Protein AF-A0A5J5RLG7-F1 (afdb_monomer)

Mean predicted aligned error: 2.62 Å

Sequence (113 aa):
MVADPKILDGLLKLPENRECADCKSKGPRWACVNLGIFICIQCSGIHRSLGVHISKVRSATLDTWLPEQVPFIEFMGNEKSNNYWEAELPPNYNRAGIEDFICAKYKEKRWIP

Secondary structure (DSSP, 8-state):
----HHHHHHHTTSGGGSB-TTT--BS--EEETTTTEEE-HHHHHHHHHT-TTT--EEETTTS---GGGHHHHHHHHHHHHHHHHTTTPPTT---SSHHHHHIIIIIS-TT--

InterPro domains:
  IPR001164 Arf GTPase activating protein [PF01412] (7-112)
  IPR001164 Arf GTPase activating protein [PR00405] (17-36)
  IPR001164 Arf GTPase activating protein [PR00405] (36-53)
  IPR001164 Arf GT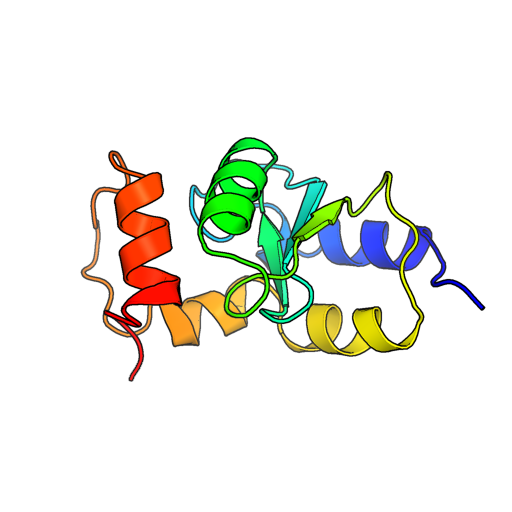Pase activating protein [PR00405] (57-78)
  IPR001164 Arf GTPase activating protein [PS50115] (5-113)
  IPR001164 Arf GTPase activating protein [SM00105] (6-113)
  IPR037278 ARFGAP/RecO-like zinc finger [SSF57863] (6-112)
  IPR038508 ArfGAP domain superfamily [G3DSA:1.10.220.150] (3-113)
  IPR044520 ADP-ribosylation factor GTPase-activating protein AGD5/15 [PTHR46419] (6-113)

Solvent-accessible surface area (backbone atoms only — not comparable to full-atom values): 6238 Å² total; per-residue (Å²): 130,64,46,65,63,67,55,51,58,51,54,46,66,37,80,58,26,34,28,9,63,82,84,55,47,70,68,29,55,22,27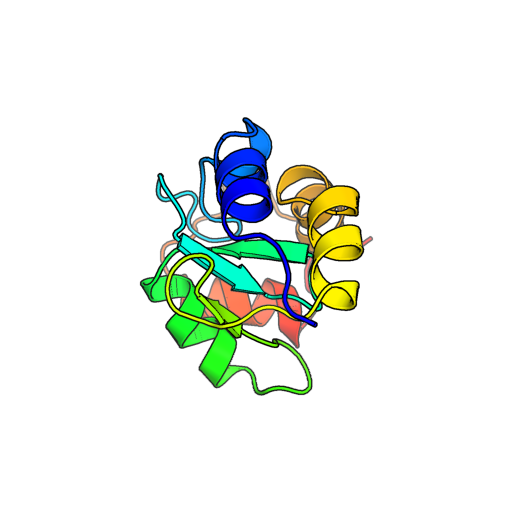,28,54,83,68,8,33,33,23,30,72,69,56,45,54,50,41,53,74,68,30,74,92,75,32,43,74,44,42,57,80,80,49,89,46,50,56,85,48,49,61,49,29,70,70,40,28,24,52,57,39,42,59,43,44,42,55,63,53,63,86,88,66,82,63,86,54,53,62,61,48,53,43,37,37,70,76,65,46,72,14,44,128

Structure (mmCIF, N/CA/C/O backbone):
data_AF-A0A5J5RLG7-F1
#
_entry.id   AF-A0A5J5RLG7-F1
#
loop_
_atom_site.group_PDB
_atom_site.id
_atom_site.type_symbol
_atom_site.label_atom_id
_atom_site.label_alt_id
_atom_site.label_comp_id
_atom_site.label_asym_id
_atom_site.label_entity_id
_atom_site.label_seq_id
_atom_site.pdbx_PDB_ins_code
_atom_site.Cartn_x
_atom_site.Cartn_y
_atom_site.Cartn_z
_atom_site.occupancy
_atom_site.B_iso_or_equiv
_atom_site.auth_seq_id
_atom_site.auth_comp_id
_atom_site.auth_asym_id
_atom_site.auth_atom_id
_atom_site.pdbx_PDB_model_num
ATOM 1 N N . MET A 1 1 ? 6.529 -0.515 -24.237 1.00 69.38 1 MET A N 1
ATOM 2 C CA . MET A 1 1 ? 7.489 0.161 -23.337 1.00 69.38 1 MET A CA 1
ATOM 3 C C . MET A 1 1 ? 7.143 -0.250 -21.918 1.00 69.38 1 MET A C 1
ATOM 5 O O . MET A 1 1 ? 5.959 -0.331 -21.623 1.00 69.38 1 MET A O 1
ATOM 9 N N . VAL A 1 2 ? 8.133 -0.576 -21.090 1.00 83.94 2 VAL A N 1
ATOM 10 C CA . VAL A 1 2 ? 7.946 -1.007 -19.693 1.00 83.94 2 VAL A CA 1
ATOM 11 C C . VAL A 1 2 ? 8.748 -0.078 -18.788 1.00 83.94 2 VAL A C 1
ATOM 13 O O . VAL A 1 2 ? 9.734 0.502 -19.245 1.00 83.94 2 VAL A O 1
ATOM 16 N N . ALA A 1 3 ? 8.322 0.100 -17.543 1.00 84.06 3 ALA A N 1
ATOM 17 C CA . ALA A 1 3 ? 9.083 0.869 -16.566 1.00 84.06 3 ALA A CA 1
ATOM 18 C C . ALA A 1 3 ? 10.400 0.157 -16.209 1.00 84.06 3 ALA A C 1
ATOM 20 O O . ALA A 1 3 ? 10.443 -1.073 -16.157 1.00 84.06 3 ALA A O 1
ATOM 21 N N . ASP A 1 4 ? 11.459 0.927 -15.942 1.00 86.31 4 ASP A N 1
ATOM 22 C CA . ASP A 1 4 ? 12.725 0.383 -15.439 1.00 86.31 4 ASP A CA 1
ATOM 23 C C . ASP A 1 4 ? 12.521 -0.140 -14.001 1.00 86.31 4 ASP A C 1
ATOM 25 O O . ASP A 1 4 ? 12.161 0.649 -13.117 1.00 86.31 4 ASP A O 1
ATOM 29 N N . PRO A 1 5 ? 12.771 -1.438 -13.729 1.00 83.00 5 PRO A N 1
ATOM 30 C CA . PRO A 1 5 ? 12.655 -2.017 -12.390 1.00 83.00 5 PRO A CA 1
ATOM 31 C C . PRO A 1 5 ? 13.446 -1.264 -11.310 1.00 83.00 5 PRO A C 1
ATOM 33 O O . PRO A 1 5 ? 13.028 -1.224 -10.151 1.00 83.00 5 PRO A O 1
ATOM 36 N N . LYS A 1 6 ? 14.555 -0.604 -11.677 1.00 88.69 6 LYS A N 1
ATOM 37 C CA . LYS A 1 6 ? 15.375 0.181 -10.739 1.00 88.69 6 LYS A CA 1
ATOM 38 C C . LYS A 1 6 ? 14.625 1.360 -10.126 1.00 88.69 6 LYS A C 1
ATOM 40 O O . LYS A 1 6 ? 14.968 1.776 -9.019 1.00 88.69 6 LYS A O 1
ATOM 45 N N . ILE A 1 7 ? 13.620 1.897 -10.821 1.00 92.38 7 ILE A N 1
ATOM 46 C CA . ILE A 1 7 ? 12.819 3.009 -10.304 1.00 92.38 7 ILE A CA 1
ATOM 47 C C . ILE A 1 7 ? 12.012 2.535 -9.094 1.00 92.38 7 ILE A C 1
ATOM 49 O O . ILE A 1 7 ? 12.072 3.153 -8.034 1.00 92.38 7 ILE A O 1
ATOM 53 N N . LEU A 1 8 ? 11.330 1.393 -9.213 1.00 93.19 8 LEU A N 1
ATOM 54 C CA . LEU A 1 8 ? 10.531 0.822 -8.124 1.00 93.19 8 LEU A CA 1
ATOM 55 C C . LEU A 1 8 ? 11.402 0.442 -6.921 1.00 93.19 8 LEU A C 1
ATOM 57 O O . LEU A 1 8 ? 11.025 0.712 -5.780 1.00 93.19 8 LEU A O 1
ATOM 61 N N . ASP A 1 9 ? 12.596 -0.102 -7.166 1.00 93.31 9 ASP A N 1
ATOM 62 C CA . ASP A 1 9 ? 13.585 -0.365 -6.114 1.00 93.31 9 ASP A CA 1
ATOM 63 C C . ASP A 1 9 ? 14.036 0.913 -5.393 1.00 93.31 9 ASP A C 1
ATOM 65 O O . ASP A 1 9 ? 14.299 0.885 -4.187 1.00 93.31 9 ASP A O 1
ATOM 69 N N . GLY A 1 10 ? 14.146 2.031 -6.115 1.00 96.06 10 GLY A N 1
ATOM 70 C CA . GLY A 1 10 ? 14.407 3.348 -5.537 1.00 96.06 10 GLY A CA 1
ATOM 71 C C . GLY A 1 10 ? 13.262 3.803 -4.633 1.00 96.06 10 GLY A C 1
ATOM 72 O O . GLY A 1 10 ? 13.495 4.145 -3.473 1.00 96.06 10 GLY A O 1
ATOM 73 N N . LEU A 1 11 ? 12.025 3.717 -5.126 1.0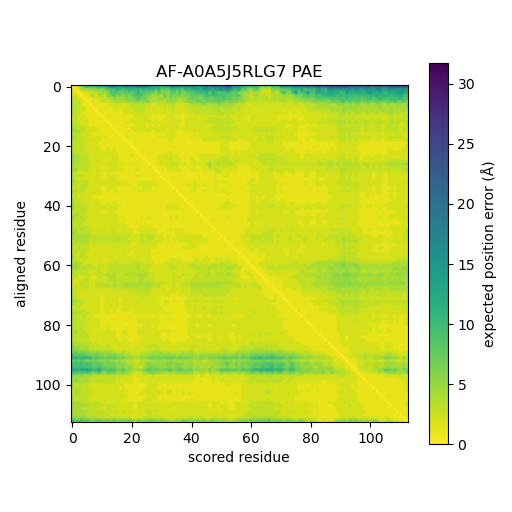0 96.88 11 LEU A N 1
ATOM 74 C CA . LEU A 1 11 ? 10.824 4.118 -4.386 1.00 96.88 11 LEU A CA 1
ATOM 75 C C . LEU A 1 11 ? 10.618 3.289 -3.109 1.00 96.88 11 LEU A C 1
ATOM 77 O O . LEU A 1 11 ? 10.262 3.844 -2.071 1.00 96.88 11 LEU A O 1
ATOM 81 N N . LEU A 1 12 ? 10.918 1.987 -3.139 1.00 96.62 12 LEU A N 1
ATOM 82 C CA . LEU A 1 12 ? 10.864 1.097 -1.969 1.00 96.62 12 LEU A CA 1
ATOM 83 C C . LEU A 1 12 ? 11.896 1.429 -0.876 1.00 96.62 12 LEU A C 1
ATOM 85 O O . LEU A 1 12 ? 11.756 0.975 0.263 1.00 96.62 12 LEU A O 1
ATOM 89 N N . LYS A 1 13 ? 12.958 2.176 -1.203 1.00 96.12 13 LYS A N 1
ATOM 90 C CA . LYS A 1 13 ? 13.993 2.591 -0.239 1.00 96.12 13 LYS A CA 1
ATOM 91 C C . LYS A 1 13 ? 13.658 3.903 0.465 1.00 96.12 13 LYS A C 1
ATOM 93 O O . LYS A 1 13 ? 14.301 4.197 1.485 1.00 96.12 13 LYS A O 1
ATOM 98 N N . LEU A 1 14 ? 12.682 4.656 -0.046 1.00 97.69 14 LEU A N 1
ATOM 99 C CA . LEU A 1 14 ? 12.213 5.896 0.565 1.00 97.69 14 LEU A CA 1
ATOM 100 C C . LEU A 1 14 ? 11.626 5.614 1.959 1.00 97.69 14 LEU A C 1
ATOM 102 O O . LEU A 1 14 ? 10.940 4.598 2.112 1.00 97.69 14 LEU A O 1
ATOM 106 N N . PRO A 1 15 ? 11.928 6.434 2.986 1.00 97.56 15 PRO A N 1
ATOM 107 C CA . PRO A 1 15 ? 11.532 6.174 4.372 1.00 97.56 15 PRO A CA 1
ATOM 108 C C . PRO A 1 15 ? 10.050 5.833 4.551 1.00 97.56 15 PRO A C 1
ATOM 110 O O . PRO A 1 15 ? 9.732 4.857 5.230 1.00 97.56 15 PRO A O 1
ATOM 113 N N . GLU A 1 16 ? 9.169 6.569 3.882 1.00 96.75 16 GLU A N 1
ATOM 114 C CA . GLU A 1 16 ? 7.720 6.400 3.916 1.00 96.75 16 GLU A CA 1
ATOM 115 C C . GLU A 1 16 ? 7.261 5.032 3.390 1.00 96.75 16 GLU A C 1
ATOM 117 O O . GLU A 1 16 ? 6.273 4.481 3.869 1.00 96.75 16 GLU A O 1
ATOM 122 N N . ASN A 1 17 ? 8.007 4.437 2.456 1.00 98.31 17 ASN A N 1
ATOM 123 C CA . ASN A 1 17 ? 7.645 3.189 1.780 1.00 98.31 17 ASN A CA 1
ATOM 124 C C . ASN A 1 17 ? 8.324 1.949 2.385 1.00 98.31 17 ASN A C 1
ATOM 126 O O . ASN A 1 17 ? 8.115 0.834 1.902 1.00 98.31 17 ASN A O 1
ATOM 130 N N . ARG A 1 18 ? 9.134 2.102 3.444 1.00 97.81 18 ARG A N 1
ATOM 131 C CA . ARG A 1 18 ? 9.836 0.973 4.094 1.00 97.81 18 ARG A CA 1
ATOM 132 C C . ARG A 1 18 ? 8.917 0.067 4.900 1.00 97.81 18 ARG A C 1
ATOM 134 O O . ARG A 1 18 ? 9.306 -1.058 5.221 1.00 97.81 18 ARG A O 1
ATOM 141 N N . GLU A 1 19 ? 7.720 0.539 5.208 1.00 98.25 19 GLU A N 1
ATOM 142 C CA . GLU A 1 19 ? 6.691 -0.191 5.934 1.00 98.25 19 GLU A CA 1
ATOM 143 C C . GLU A 1 19 ? 5.430 -0.300 5.083 1.00 98.25 19 GLU A C 1
ATOM 145 O O . GLU A 1 19 ? 5.084 0.607 4.329 1.00 98.25 19 GLU A O 1
ATOM 150 N N . CYS A 1 20 ? 4.742 -1.433 5.198 1.00 98.62 20 CYS A N 1
ATOM 151 C CA . CYS A 1 20 ? 3.455 -1.657 4.556 1.00 98.62 20 CYS A CA 1
ATOM 152 C C . CYS A 1 20 ? 2.468 -0.553 4.948 1.00 98.62 20 CYS A C 1
ATOM 154 O O . CYS A 1 20 ? 2.302 -0.288 6.140 1.00 98.62 20 CYS A O 1
ATOM 156 N N . ALA A 1 21 ? 1.751 0.010 3.970 1.00 98.62 21 ALA A N 1
ATOM 157 C CA . ALA A 1 21 ? 0.774 1.068 4.221 1.00 98.62 21 ALA A CA 1
ATOM 158 C C . ALA A 1 21 ? -0.259 0.686 5.302 1.00 98.62 21 ALA A C 1
ATOM 160 O O . ALA A 1 21 ? -0.616 1.531 6.126 1.00 98.62 21 ALA A O 1
ATOM 161 N N . ASP A 1 22 ? -0.654 -0.592 5.358 1.00 98.50 22 ASP A N 1
ATOM 162 C CA . ASP A 1 22 ? -1.737 -1.063 6.231 1.00 98.50 22 ASP A CA 1
ATOM 163 C C . ASP A 1 22 ? -1.270 -1.721 7.530 1.00 98.50 22 ASP A C 1
ATOM 165 O O . ASP A 1 22 ? -1.649 -1.270 8.606 1.00 98.50 22 ASP A O 1
ATOM 169 N N . CYS A 1 23 ? -0.443 -2.769 7.479 1.00 97.62 23 CYS A N 1
ATOM 170 C CA . CYS A 1 23 ? -0.046 -3.499 8.693 1.00 97.62 23 CYS A CA 1
ATOM 171 C C . CYS A 1 23 ? 1.284 -3.036 9.302 1.00 97.62 23 CYS A C 1
ATOM 173 O O . CYS A 1 23 ? 1.715 -3.590 10.310 1.00 97.62 23 CYS A O 1
ATOM 175 N N . LYS A 1 24 ? 1.959 -2.062 8.676 1.00 96.19 24 LYS A N 1
ATOM 176 C CA . LYS A 1 24 ? 3.277 -1.535 9.079 1.00 96.19 24 LYS A CA 1
ATOM 177 C C . LYS A 1 24 ? 4.415 -2.572 9.107 1.00 96.19 24 LYS A C 1
ATOM 179 O O . LYS A 1 24 ? 5.516 -2.288 9.568 1.00 96.19 24 LYS A O 1
ATOM 184 N N . SER A 1 25 ? 4.210 -3.772 8.551 1.00 97.31 25 SER A N 1
ATOM 185 C CA . SER A 1 25 ? 5.295 -4.747 8.380 1.00 97.31 25 SER A CA 1
ATOM 186 C C . SER A 1 25 ? 6.382 -4.188 7.459 1.00 97.31 25 SER A C 1
ATOM 188 O O . SER A 1 25 ? 6.068 -3.623 6.407 1.00 97.31 25 SER A O 1
ATOM 190 N N . LYS A 1 26 ? 7.650 -4.403 7.804 1.00 97.94 26 LYS A N 1
ATOM 191 C CA . LYS A 1 26 ? 8.793 -3.889 7.040 1.00 97.94 26 LYS A CA 1
ATOM 192 C C . LYS A 1 26 ? 8.952 -4.564 5.677 1.00 97.94 26 LYS A C 1
ATOM 194 O O . LYS A 1 26 ? 8.604 -5.729 5.500 1.00 97.94 26 LYS A O 1
ATOM 199 N N . GLY A 1 27 ? 9.553 -3.831 4.744 1.00 96.00 27 GLY A N 1
ATOM 200 C 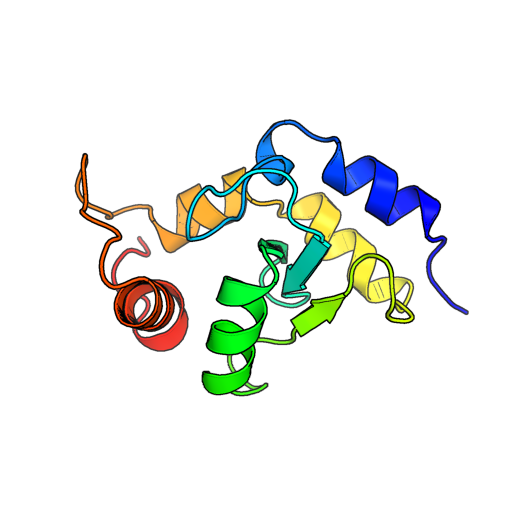CA . GLY A 1 27 ? 9.973 -4.332 3.438 1.00 96.00 27 GLY A CA 1
ATOM 201 C C . GLY A 1 27 ? 8.817 -4.772 2.537 1.00 96.00 27 GLY A C 1
ATOM 202 O O . GLY A 1 27 ? 8.845 -5.910 2.063 1.00 96.00 27 GLY A O 1
ATOM 203 N N . PRO A 1 28 ? 7.811 -3.914 2.268 1.00 97.81 28 PRO A N 1
ATOM 204 C CA . PRO A 1 28 ? 6.797 -4.235 1.275 1.00 97.81 28 PRO A CA 1
ATOM 205 C C . PRO A 1 28 ? 7.443 -4.506 -0.097 1.00 97.81 28 PRO A C 1
ATOM 207 O O . PRO A 1 28 ? 8.520 -4.003 -0.431 1.00 97.81 28 PRO A O 1
ATOM 210 N N . ARG A 1 29 ? 6.799 -5.374 -0.878 1.00 97.31 29 ARG A N 1
ATOM 211 C CA . ARG A 1 29 ? 7.240 -5.802 -2.225 1.00 97.31 29 ARG A CA 1
ATOM 212 C C . ARG A 1 29 ? 6.084 -5.852 -3.227 1.00 97.31 29 ARG A C 1
ATOM 214 O O . ARG A 1 29 ? 6.244 -6.304 -4.358 1.00 97.31 29 ARG A O 1
ATOM 221 N N . TRP A 1 30 ? 4.916 -5.390 -2.802 1.00 98.50 30 TRP A N 1
ATOM 222 C CA . TRP A 1 30 ? 3.714 -5.258 -3.606 1.00 98.50 30 TRP A CA 1
ATOM 223 C C . TRP A 1 30 ? 3.261 -3.808 -3.568 1.00 98.50 30 TRP A C 1
ATOM 225 O O . TRP A 1 30 ? 3.638 -3.057 -2.671 1.00 98.50 30 TRP A O 1
ATOM 235 N N . ALA A 1 31 ? 2.444 -3.420 -4.533 1.00 98.38 31 ALA A N 1
ATOM 236 C CA . ALA A 1 31 ? 1.880 -2.091 -4.607 1.00 98.38 31 ALA A CA 1
ATOM 237 C C . ALA A 1 31 ? 0.432 -2.129 -5.085 1.00 98.38 31 ALA A C 1
ATOM 239 O O . ALA A 1 31 ? 0.033 -3.016 -5.845 1.00 98.38 31 ALA A O 1
ATOM 240 N N . CYS A 1 32 ? -0.344 -1.136 -4.667 1.00 98.38 32 CYS A N 1
ATOM 241 C CA . CYS A 1 32 ? -1.644 -0.840 -5.248 1.00 98.38 32 CYS A CA 1
ATOM 242 C C . CYS A 1 32 ? -1.509 0.391 -6.150 1.00 98.38 32 CYS A C 1
ATOM 244 O O . CYS A 1 32 ? -1.412 1.519 -5.665 1.00 98.38 32 CYS A O 1
ATOM 246 N N . VAL A 1 33 ? -1.502 0.179 -7.469 1.00 97.44 33 VAL A N 1
ATOM 247 C CA . VAL A 1 33 ? -1.097 1.208 -8.444 1.00 97.44 33 VAL A CA 1
ATOM 248 C C . VAL A 1 33 ? -2.068 2.379 -8.537 1.00 97.44 33 VAL A C 1
ATOM 250 O O . VAL A 1 33 ? -1.652 3.481 -8.853 1.00 97.44 33 VAL A O 1
ATOM 253 N N . ASN A 1 34 ? -3.354 2.167 -8.247 1.00 97.62 34 ASN A N 1
ATOM 254 C CA . ASN A 1 34 ? -4.362 3.233 -8.265 1.00 97.62 34 ASN A CA 1
ATOM 255 C C . ASN A 1 34 ? -4.521 3.951 -6.920 1.00 97.62 34 ASN A C 1
ATOM 257 O O . ASN A 1 34 ? -5.204 4.966 -6.872 1.00 97.62 34 ASN A O 1
ATOM 261 N N . LEU A 1 35 ? -3.934 3.420 -5.843 1.00 98.25 35 LEU A N 1
ATOM 262 C CA . LEU A 1 35 ? -3.888 4.083 -4.535 1.00 98.25 35 LEU A CA 1
ATOM 263 C C . LEU A 1 35 ? -2.515 4.699 -4.249 1.00 98.25 35 LEU A C 1
ATOM 265 O O . LEU A 1 35 ? -2.407 5.515 -3.345 1.00 98.25 35 LEU A O 1
ATOM 269 N N . GLY A 1 36 ? -1.484 4.336 -5.018 1.00 98.00 36 GLY A N 1
ATOM 270 C CA . GLY A 1 36 ? -0.154 4.921 -4.889 1.00 98.00 36 GLY A CA 1
ATOM 271 C C . GLY A 1 36 ? 0.608 4.440 -3.651 1.00 98.00 36 GLY A C 1
ATOM 272 O O . GL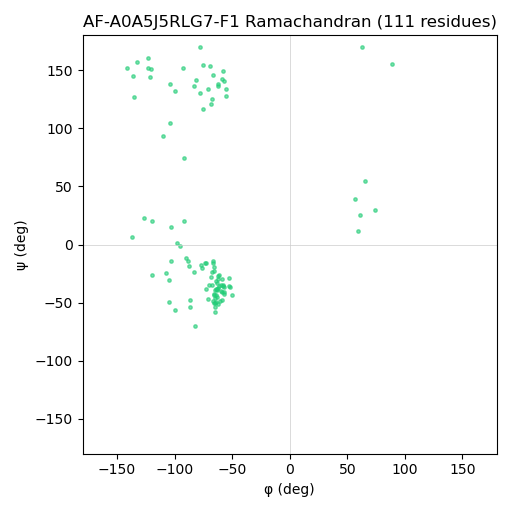Y A 1 36 ? 1.417 5.184 -3.112 1.00 98.00 36 GLY A O 1
ATOM 273 N N . ILE A 1 37 ? 0.343 3.209 -3.199 1.00 98.69 37 ILE A N 1
ATOM 274 C CA . ILE A 1 37 ? 0.903 2.642 -1.961 1.00 98.69 37 ILE A CA 1
ATOM 275 C C . ILE A 1 37 ? 1.711 1.372 -2.199 1.00 98.69 37 ILE A C 1
ATOM 277 O O . ILE A 1 37 ? 1.385 0.574 -3.081 1.00 98.69 37 ILE A O 1
ATOM 281 N N . PHE A 1 38 ? 2.690 1.140 -1.328 1.00 98.69 38 PHE A N 1
ATOM 282 C CA . PHE A 1 38 ? 3.407 -0.117 -1.163 1.00 98.69 38 PHE A CA 1
ATOM 283 C C . PHE A 1 38 ? 2.875 -0.912 0.033 1.00 98.69 38 PHE A C 1
ATOM 285 O O . PHE A 1 38 ? 2.743 -0.408 1.153 1.00 98.69 38 PHE A O 1
ATOM 292 N N . ILE A 1 39 ? 2.616 -2.194 -0.206 1.00 98.81 39 ILE A N 1
ATOM 293 C CA . ILE A 1 39 ? 2.010 -3.133 0.736 1.00 98.81 39 ILE A CA 1
ATOM 294 C C . ILE A 1 39 ? 2.794 -4.452 0.791 1.00 98.81 39 ILE A C 1
ATOM 296 O O . ILE A 1 39 ? 3.561 -4.804 -0.113 1.00 98.81 39 ILE A O 1
ATOM 300 N N . CYS A 1 40 ? 2.654 -5.188 1.892 1.00 98.56 40 CYS A N 1
ATOM 301 C CA . CYS A 1 40 ? 3.257 -6.510 2.034 1.00 98.56 40 CYS A CA 1
ATOM 302 C C . CYS A 1 40 ? 2.453 -7.574 1.276 1.00 98.56 40 CYS A C 1
ATOM 304 O O . CYS A 1 40 ? 1.334 -7.329 0.825 1.00 98.56 40 CYS A O 1
ATOM 306 N N . ILE A 1 41 ? 3.011 -8.781 1.155 1.00 98.06 41 ILE A N 1
ATOM 307 C CA . ILE A 1 41 ? 2.358 -9.887 0.443 1.00 98.06 41 ILE A CA 1
ATOM 308 C C . ILE A 1 41 ? 0.987 -10.243 1.036 1.00 98.06 41 ILE A C 1
ATOM 310 O O . ILE A 1 41 ? 0.033 -10.429 0.284 1.00 98.06 41 ILE A O 1
ATOM 314 N N . GLN A 1 42 ? 0.857 -10.250 2.364 1.00 98.31 42 GLN A N 1
ATOM 315 C CA . GLN A 1 42 ? -0.403 -10.561 3.038 1.00 98.31 42 GLN A CA 1
ATOM 316 C C . GLN A 1 42 ? -1.478 -9.509 2.733 1.00 98.31 42 GLN A C 1
ATOM 318 O O . GLN A 1 42 ? -2.563 -9.858 2.272 1.00 98.31 42 GLN A O 1
ATOM 323 N N . CYS A 1 43 ? -1.161 -8.221 2.904 1.00 98.75 43 CYS A N 1
ATOM 324 C CA . CYS A 1 43 ? -2.096 -7.136 2.592 1.00 98.75 43 CYS A CA 1
ATOM 325 C C . CYS A 1 43 ? -2.434 -7.106 1.095 1.00 98.75 43 CYS A C 1
ATOM 327 O O . CYS A 1 43 ? -3.575 -6.846 0.732 1.00 98.75 43 CYS A O 1
ATOM 329 N N . SER A 1 44 ? -1.491 -7.469 0.217 1.00 98.69 44 SER A N 1
ATOM 330 C CA . SER A 1 44 ? -1.759 -7.591 -1.220 1.00 98.69 44 SER A CA 1
ATOM 331 C C . SER A 1 44 ? -2.849 -8.623 -1.541 1.00 98.69 44 SER A C 1
ATOM 333 O O . SER A 1 44 ? -3.647 -8.395 -2.449 1.00 98.69 44 SER A O 1
ATOM 335 N N . GLY A 1 45 ? -2.929 -9.722 -0.781 1.00 98.44 45 GLY A N 1
ATOM 336 C CA . GLY A 1 45 ? -3.997 -10.716 -0.907 1.00 98.44 45 GLY A CA 1
ATOM 337 C C . GLY A 1 45 ? -5.363 -10.138 -0.538 1.00 98.44 45 GLY A C 1
ATOM 338 O O . GLY A 1 45 ? -6.312 -10.264 -1.304 1.00 98.44 45 GLY A O 1
ATOM 339 N N . ILE A 1 46 ? -5.432 -9.412 0.577 1.00 98.62 46 ILE A N 1
ATOM 340 C CA . ILE A 1 46 ? -6.660 -8.755 1.048 1.00 98.62 46 ILE A CA 1
ATOM 341 C C . ILE A 1 46 ? -7.124 -7.689 0.047 1.00 98.62 46 ILE A C 1
ATOM 343 O O . ILE A 1 46 ? -8.290 -7.651 -0.342 1.00 98.62 46 ILE A O 1
ATOM 347 N N . HIS A 1 47 ? -6.198 -6.866 -0.446 1.00 98.75 47 HIS A N 1
ATOM 348 C CA . HIS A 1 47 ? -6.477 -5.869 -1.476 1.00 98.75 47 HIS A CA 1
ATOM 349 C C . HIS A 1 47 ? -7.064 -6.486 -2.755 1.00 98.75 47 HIS A C 1
ATOM 351 O O . HIS A 1 47 ? -7.953 -5.893 -3.366 1.00 98.75 47 HIS A O 1
ATOM 357 N N . ARG A 1 48 ? -6.623 -7.688 -3.155 1.00 98.56 48 ARG A N 1
ATOM 358 C CA . ARG A 1 48 ? -7.220 -8.405 -4.297 1.00 98.56 48 ARG A CA 1
ATOM 359 C C . ARG A 1 48 ? -8.676 -8.787 -4.031 1.00 98.56 48 ARG A C 1
ATOM 361 O O . ARG A 1 48 ? -9.488 -8.649 -4.945 1.00 98.56 48 ARG A O 1
ATOM 368 N N . SER A 1 49 ? -9.013 -9.195 -2.807 1.00 98.25 49 SER A N 1
ATOM 369 C CA . SER A 1 49 ? -10.388 -9.529 -2.402 1.00 98.25 49 SER A CA 1
ATOM 370 C C . SER A 1 49 ? -11.342 -8.327 -2.418 1.00 98.25 49 SER A C 1
ATOM 372 O O . SER A 1 49 ? -12.543 -8.516 -2.591 1.00 98.25 49 SER A O 1
ATOM 374 N N . LEU A 1 50 ? -10.837 -7.086 -2.320 1.00 98.31 50 LEU A N 1
ATOM 375 C CA . LEU A 1 50 ? -11.664 -5.877 -2.485 1.00 98.31 50 LEU A CA 1
ATOM 376 C C . LEU A 1 50 ? -12.185 -5.701 -3.925 1.00 98.31 50 LEU A C 1
ATOM 378 O O . LEU A 1 50 ? -13.200 -5.044 -4.148 1.00 98.31 50 LEU A O 1
ATOM 382 N N . GLY A 1 51 ? -11.498 -6.284 -4.909 1.00 98.06 51 GLY A N 1
ATOM 383 C CA . GLY A 1 51 ? -11.829 -6.175 -6.326 1.00 98.06 51 GLY A CA 1
ATOM 384 C C . GLY A 1 51 ? -11.174 -4.983 -7.038 1.00 98.06 51 GLY A C 1
ATOM 385 O O . GLY A 1 51 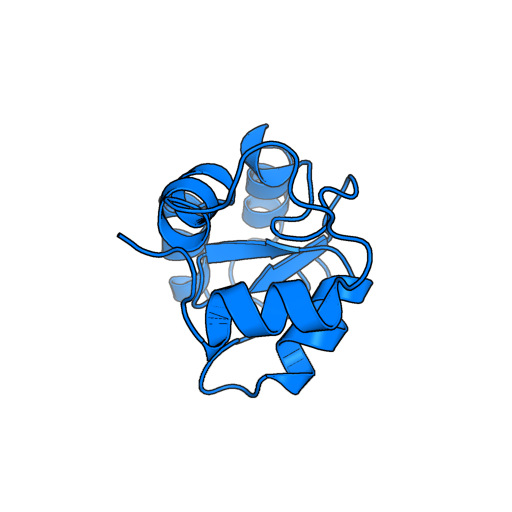? -10.854 -3.947 -6.456 1.00 98.06 51 GLY A O 1
ATOM 386 N N . VAL A 1 52 ? -11.008 -5.122 -8.359 1.00 97.69 52 VAL A N 1
ATOM 387 C CA . VAL A 1 52 ? -10.216 -4.208 -9.216 1.00 97.69 52 VAL A CA 1
ATOM 388 C C . VAL A 1 52 ? -10.772 -2.788 -9.360 1.00 97.69 52 VAL A C 1
ATOM 390 O O . VAL A 1 52 ? -10.060 -1.892 -9.816 1.00 97.69 52 VAL A O 1
ATOM 393 N N . HIS A 1 53 ? -12.037 -2.585 -8.990 1.00 97.44 53 HIS A N 1
ATOM 394 C CA . HIS A 1 53 ? -12.682 -1.273 -8.944 1.00 97.44 53 HIS A CA 1
ATOM 395 C C . HIS A 1 53 ? -12.235 -0.452 -7.721 1.00 97.44 53 HIS A C 1
ATOM 397 O O . HIS A 1 53 ? -12.322 0.771 -7.757 1.00 97.44 53 HIS A O 1
ATOM 403 N N . ILE A 1 54 ? -11.705 -1.112 -6.682 1.00 98.25 54 ILE A N 1
ATOM 404 C CA . ILE A 1 54 ? -11.151 -0.481 -5.476 1.00 98.25 54 ILE A CA 1
ATOM 405 C C . ILE A 1 54 ? -9.623 -0.537 -5.502 1.00 98.25 54 ILE A C 1
ATOM 407 O O . ILE A 1 54 ? -8.960 0.482 -5.307 1.00 98.25 54 ILE A O 1
ATOM 411 N N . SER A 1 55 ? -9.043 -1.712 -5.765 1.00 98.38 55 SER A N 1
ATOM 412 C CA . SER A 1 55 ? -7.600 -1.925 -5.654 1.00 98.38 55 SER A CA 1
ATOM 413 C C . SER A 1 55 ? -7.018 -2.702 -6.832 1.00 98.38 55 SER A C 1
ATOM 415 O O . SER A 1 55 ? -7.449 -3.805 -7.170 1.00 98.38 55 SER A O 1
ATOM 417 N N . LYS A 1 56 ? -5.986 -2.128 -7.454 1.00 98.12 56 LYS A N 1
ATOM 418 C CA . LYS A 1 56 ? -5.239 -2.706 -8.574 1.00 98.12 56 LYS A CA 1
ATOM 419 C C . LYS A 1 56 ? -3.841 -3.089 -8.099 1.00 98.12 56 LYS A C 1
ATOM 421 O O . LYS A 1 56 ? -2.920 -2.277 -8.098 1.00 98.12 56 LYS A O 1
ATOM 426 N N . VAL A 1 57 ? -3.694 -4.343 -7.683 1.00 98.25 57 VAL A N 1
ATOM 427 C CA . VAL A 1 57 ? -2.454 -4.863 -7.090 1.00 98.25 57 VAL A CA 1
ATOM 428 C C . VAL A 1 57 ? -1.444 -5.284 -8.163 1.00 98.25 57 VAL A C 1
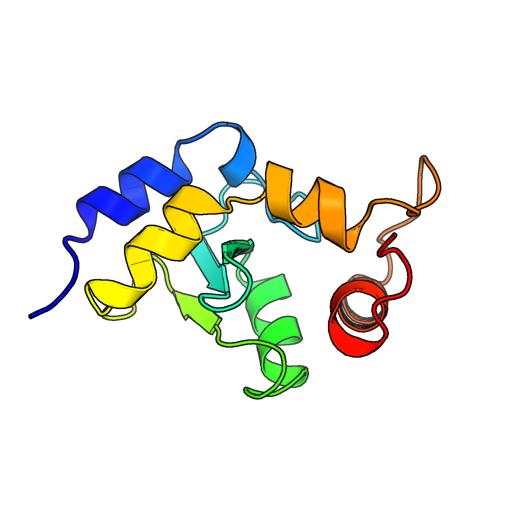ATOM 430 O O . VAL A 1 57 ? -1.810 -5.949 -9.140 1.00 98.25 57 VAL A O 1
ATOM 433 N N . ARG A 1 58 ? -0.173 -4.925 -7.965 1.00 97.62 58 ARG A N 1
ATOM 434 C CA . ARG A 1 58 ? 0.993 -5.378 -8.741 1.00 97.62 58 ARG A CA 1
ATOM 435 C C . ARG A 1 58 ? 2.156 -5.718 -7.814 1.00 97.62 58 ARG A C 1
ATOM 437 O O . ARG A 1 58 ? 2.342 -5.069 -6.787 1.00 97.62 58 ARG A O 1
ATOM 444 N N . SER A 1 59 ? 2.943 -6.728 -8.157 1.00 97.06 59 SER A N 1
ATOM 445 C CA . SER A 1 59 ? 4.241 -6.966 -7.529 1.00 97.06 59 SER A CA 1
ATOM 446 C C . SER A 1 59 ? 5.216 -5.885 -7.987 1.00 97.06 59 SER A C 1
ATOM 448 O O . SER A 1 59 ? 5.297 -5.593 -9.176 1.00 97.06 59 SER A O 1
ATOM 450 N N . ALA A 1 60 ? 5.974 -5.300 -7.062 1.00 94.75 60 ALA A N 1
ATOM 451 C CA . ALA A 1 60 ? 6.998 -4.314 -7.403 1.00 94.75 60 ALA A CA 1
ATOM 452 C C . ALA A 1 60 ? 8.241 -4.957 -8.050 1.00 94.75 60 ALA A C 1
ATOM 454 O O . ALA A 1 60 ? 9.043 -4.255 -8.650 1.00 94.75 60 ALA A O 1
ATOM 455 N N . THR A 1 61 ? 8.397 -6.281 -7.925 1.00 89.69 61 THR A N 1
ATOM 456 C CA . THR A 1 61 ? 9.587 -7.016 -8.384 1.00 89.69 61 THR A CA 1
ATOM 457 C C . THR A 1 61 ? 9.290 -8.083 -9.436 1.00 89.69 61 THR A C 1
ATOM 459 O O . THR A 1 61 ? 10.188 -8.440 -10.190 1.00 89.69 61 THR A O 1
ATOM 462 N N . LEU A 1 62 ? 8.073 -8.642 -9.464 1.00 93.00 62 LEU A N 1
ATOM 463 C CA . LEU A 1 62 ? 7.719 -9.778 -10.331 1.00 93.00 62 LEU A CA 1
ATOM 464 C C . LEU A 1 62 ? 6.817 -9.395 -11.510 1.00 93.00 62 LEU A C 1
ATOM 466 O O . LEU A 1 62 ? 6.813 -10.100 -12.514 1.00 93.00 62 LEU A O 1
ATOM 470 N N . ASP A 1 63 ? 6.048 -8.309 -11.398 1.00 95.25 63 ASP A N 1
ATOM 471 C CA . ASP A 1 63 ? 5.132 -7.887 -12.457 1.00 95.25 63 ASP A CA 1
ATOM 472 C C . ASP A 1 63 ? 5.800 -6.879 -13.393 1.00 95.25 63 ASP A C 1
ATOM 474 O O . ASP A 1 63 ? 6.658 -6.092 -12.998 1.00 95.25 63 ASP A O 1
ATOM 478 N N . THR A 1 64 ? 5.345 -6.857 -14.645 1.00 92.69 64 THR A N 1
ATOM 479 C CA . THR A 1 64 ? 5.687 -5.782 -15.581 1.00 92.69 64 THR A CA 1
ATOM 480 C C . THR A 1 64 ? 4.853 -4.541 -15.281 1.00 92.69 64 THR A C 1
ATOM 482 O O . THR A 1 64 ? 3.624 -4.616 -15.196 1.00 92.69 64 THR A O 1
ATOM 485 N N . TRP A 1 65 ? 5.523 -3.396 -15.171 1.00 93.69 65 TRP A N 1
ATOM 486 C CA . TRP A 1 65 ? 4.894 -2.097 -14.954 1.00 93.69 65 TRP A CA 1
ATOM 487 C C . TRP A 1 65 ? 4.880 -1.278 -16.233 1.00 93.69 65 TRP A C 1
ATOM 489 O O . TRP A 1 65 ? 5.867 -1.228 -16.973 1.00 93.69 65 TRP A O 1
ATOM 499 N N . LEU A 1 66 ? 3.756 -0.617 -16.478 1.00 93.19 66 LEU A N 1
ATOM 500 C CA . LEU A 1 66 ? 3.649 0.356 -17.553 1.00 93.19 66 LEU A CA 1
ATOM 501 C C . LEU A 1 66 ? 4.227 1.698 -17.071 1.00 93.19 66 LEU A C 1
ATOM 503 O O . LEU A 1 66 ? 4.019 2.046 -15.904 1.00 93.19 66 LEU A O 1
ATOM 507 N N . PRO A 1 67 ? 4.945 2.456 -17.921 1.00 91.62 67 PRO A N 1
ATOM 508 C CA . PRO A 1 67 ? 5.552 3.727 -17.525 1.00 91.62 67 PRO A CA 1
ATOM 509 C C . PRO A 1 67 ? 4.567 4.700 -16.867 1.00 91.62 67 PRO A C 1
ATOM 511 O O . PRO A 1 67 ? 4.923 5.360 -15.899 1.00 91.62 67 PRO A O 1
ATOM 514 N N . GLU A 1 68 ? 3.313 4.737 -17.315 1.00 91.69 68 GLU A N 1
ATOM 515 C CA . GLU A 1 68 ? 2.260 5.596 -16.764 1.00 91.69 68 GLU A CA 1
ATOM 516 C C . GLU A 1 68 ? 1.828 5.246 -15.328 1.00 91.69 68 GLU A C 1
ATOM 518 O O . GLU A 1 68 ? 1.169 6.051 -14.673 1.00 91.69 68 GLU A O 1
ATOM 523 N N . GLN A 1 69 ? 2.190 4.069 -14.812 1.00 93.06 69 GLN A N 1
ATOM 524 C CA . GLN A 1 69 ? 1.849 3.648 -13.447 1.00 93.06 69 GLN A CA 1
ATOM 525 C C . GLN A 1 69 ? 2.825 4.197 -12.400 1.00 93.06 69 GLN A C 1
ATOM 527 O O . GLN A 1 69 ? 2.468 4.311 -11.228 1.00 93.06 69 GLN A O 1
ATOM 532 N N . VAL A 1 70 ? 4.052 4.527 -12.810 1.00 94.81 70 VAL A N 1
ATOM 533 C CA . VAL A 1 70 ? 5.125 4.960 -11.904 1.00 94.81 70 VAL A CA 1
ATOM 534 C C . VAL A 1 70 ? 4.883 6.360 -11.322 1.00 94.81 70 VAL A C 1
ATOM 536 O O . VAL A 1 70 ? 4.978 6.487 -10.100 1.00 94.81 70 VAL A O 1
ATOM 539 N N . PRO A 1 71 ? 4.502 7.388 -12.114 1.00 96.12 71 PRO A N 1
ATOM 540 C CA . PRO A 1 71 ? 4.398 8.757 -11.614 1.00 96.12 71 PRO A CA 1
ATOM 541 C C . PRO A 1 71 ? 3.431 8.908 -10.442 1.00 96.12 71 PRO A C 1
ATOM 543 O O . PRO A 1 71 ? 3.684 9.682 -9.528 1.00 96.12 71 PRO A O 1
ATOM 546 N N . PHE A 1 72 ? 2.323 8.161 -10.438 1.00 96.94 72 PHE A N 1
ATOM 547 C CA . PHE A 1 72 ? 1.346 8.268 -9.358 1.00 96.94 72 PHE A CA 1
ATOM 548 C C . PHE A 1 72 ? 1.835 7.634 -8.050 1.00 96.94 72 PHE A C 1
ATOM 550 O O . PHE A 1 72 ? 1.602 8.193 -6.981 1.00 96.94 72 PHE A O 1
ATOM 557 N N . ILE A 1 73 ? 2.541 6.502 -8.118 1.00 96.31 73 ILE A N 1
ATOM 558 C CA . ILE A 1 73 ? 3.152 5.877 -6.934 1.00 96.31 73 ILE A CA 1
ATOM 559 C C . ILE A 1 73 ? 4.247 6.778 -6.358 1.00 96.31 73 ILE A C 1
ATOM 561 O O . ILE A 1 73 ? 4.305 6.948 -5.145 1.00 96.31 73 ILE A O 1
ATOM 565 N N . GLU A 1 74 ? 5.076 7.373 -7.218 1.00 96.06 74 GLU A N 1
ATOM 566 C CA . GLU A 1 74 ? 6.111 8.330 -6.814 1.00 96.06 74 GLU A CA 1
ATOM 567 C C . GLU A 1 74 ? 5.509 9.599 -6.198 1.00 96.06 74 GLU A C 1
ATOM 569 O O . GLU A 1 74 ? 5.969 10.070 -5.160 1.00 96.06 74 GLU A O 1
ATOM 574 N N . PHE A 1 75 ? 4.446 10.137 -6.801 1.00 97.06 75 PHE A N 1
ATOM 575 C CA . PHE A 1 75 ? 3.767 11.324 -6.291 1.00 97.06 75 PHE A CA 1
ATOM 576 C C . PHE A 1 75 ? 3.081 11.076 -4.944 1.00 97.06 75 PHE A C 1
ATOM 578 O O . PHE A 1 75 ? 3.133 11.947 -4.070 1.00 97.06 75 PHE A O 1
ATOM 585 N N . MET A 1 76 ? 2.402 9.937 -4.796 1.00 98.12 76 MET A N 1
ATOM 586 C CA . MET A 1 76 ? 1.587 9.631 -3.624 1.00 98.12 76 MET A CA 1
ATOM 587 C C . MET A 1 76 ? 2.442 9.100 -2.470 1.00 98.12 76 MET A C 1
ATOM 589 O O . MET A 1 76 ? 2.619 9.793 -1.470 1.00 98.12 76 MET A O 1
ATOM 593 N N . GLY A 1 77 ? 2.980 7.888 -2.599 1.00 98.00 77 GLY A N 1
ATOM 594 C CA . GLY A 1 77 ? 3.676 7.201 -1.517 1.00 98.00 77 GLY A CA 1
ATOM 595 C C . GLY A 1 77 ? 2.794 6.884 -0.301 1.00 98.00 77 GLY A C 1
ATOM 596 O O . GLY A 1 77 ? 1.656 7.344 -0.141 1.00 98.00 77 GLY A O 1
ATOM 597 N N . ASN A 1 78 ? 3.341 6.075 0.602 1.00 98.69 78 ASN A N 1
ATOM 598 C CA . ASN A 1 78 ? 2.605 5.592 1.770 1.00 98.69 78 ASN A CA 1
ATOM 599 C C . ASN A 1 78 ? 2.260 6.696 2.776 1.00 98.69 78 ASN A C 1
ATOM 601 O O . ASN A 1 78 ? 1.194 6.634 3.386 1.00 98.69 78 ASN A O 1
ATOM 605 N N . GLU A 1 79 ? 3.127 7.695 2.958 1.00 98.31 79 GLU A N 1
ATOM 606 C CA . GLU A 1 79 ? 2.884 8.794 3.901 1.00 98.31 79 GLU A CA 1
ATOM 607 C C . GLU A 1 79 ? 1.675 9.632 3.475 1.00 98.31 79 GLU A C 1
ATOM 609 O O . GLU A 1 79 ? 0.697 9.697 4.218 1.00 98.31 79 GLU A O 1
ATOM 614 N N . LYS A 1 80 ? 1.677 10.205 2.261 1.00 98.50 80 LYS A N 1
ATOM 615 C CA . LYS A 1 80 ? 0.551 11.039 1.801 1.00 98.50 80 LYS A CA 1
ATOM 616 C C . LYS A 1 80 ? -0.739 10.237 1.703 1.00 98.50 80 LYS A C 1
ATOM 618 O O . LYS A 1 80 ? -1.794 10.737 2.085 1.00 98.50 80 LYS A O 1
ATOM 623 N N . SER A 1 81 ? -0.654 8.983 1.252 1.00 98.56 81 SER A N 1
ATOM 624 C CA . SER A 1 81 ? -1.814 8.097 1.244 1.00 98.56 81 SER A CA 1
ATOM 625 C C . SER A 1 81 ? -2.380 7.907 2.652 1.00 98.56 81 SER A C 1
ATOM 627 O O . SER A 1 81 ? -3.589 8.005 2.829 1.00 98.56 81 SER A O 1
ATOM 629 N N . ASN A 1 82 ? -1.552 7.620 3.660 1.00 98.19 82 ASN A N 1
ATOM 630 C CA . ASN A 1 82 ? -2.051 7.412 5.022 1.00 98.19 82 ASN A CA 1
ATOM 631 C C . ASN A 1 82 ? -2.559 8.713 5.650 1.00 98.19 82 ASN A C 1
ATOM 633 O O . ASN A 1 82 ? -3.581 8.671 6.322 1.00 98.19 82 ASN A O 1
ATOM 637 N N . ASN A 1 83 ? -1.944 9.861 5.357 1.00 98.31 83 ASN A N 1
ATOM 638 C CA . ASN A 1 83 ? -2.456 11.162 5.798 1.00 98.31 83 ASN A CA 1
ATOM 639 C C . ASN A 1 83 ? -3.876 11.444 5.284 1.00 98.31 83 ASN A C 1
ATOM 641 O O . ASN A 1 83 ? -4.626 12.146 5.948 1.00 98.31 83 ASN A O 1
ATOM 645 N N . TYR A 1 84 ? -4.249 10.906 4.118 1.00 98.50 84 TYR A N 1
ATOM 646 C CA . TYR A 1 84 ? -5.607 11.013 3.585 1.00 98.50 84 TYR A CA 1
ATOM 647 C C . TYR A 1 84 ? -6.530 9.899 4.097 1.00 98.50 84 TYR A C 1
ATOM 649 O O . TYR A 1 84 ? -7.595 10.168 4.632 1.00 98.50 84 TYR A O 1
ATOM 657 N N . TRP A 1 85 ? -6.137 8.634 3.935 1.00 98.56 85 TRP A N 1
ATOM 658 C CA . TRP A 1 85 ? -6.997 7.479 4.222 1.00 98.56 85 TRP A CA 1
ATOM 659 C C . TRP A 1 85 ? -7.136 7.147 5.711 1.00 98.56 85 TRP A C 1
ATOM 661 O O . TRP A 1 85 ? -8.019 6.374 6.080 1.00 98.56 85 TRP A O 1
ATOM 671 N N . GLU A 1 86 ? -6.236 7.661 6.544 1.00 98.19 86 GLU A N 1
ATOM 672 C CA . GLU A 1 86 ? -6.206 7.463 7.995 1.00 98.19 86 GLU A CA 1
ATOM 673 C C . GLU A 1 86 ? -6.321 8.811 8.739 1.00 98.19 86 GLU A C 1
ATOM 675 O O . GLU A 1 86 ? -5.947 8.884 9.907 1.00 98.19 86 GLU A O 1
ATOM 680 N N . ALA A 1 87 ? -6.825 9.869 8.086 1.00 98.25 87 ALA A N 1
ATOM 681 C CA . ALA A 1 87 ? -6.898 11.227 8.639 1.00 98.25 87 ALA A CA 1
ATOM 682 C C . ALA A 1 87 ? -7.673 11.295 9.965 1.00 98.25 87 ALA A C 1
ATOM 684 O O . ALA A 1 87 ? -7.247 11.967 10.902 1.00 98.25 87 ALA A O 1
ATOM 685 N N . GLU A 1 88 ? -8.782 10.558 10.053 1.00 98.12 88 GLU A N 1
ATOM 686 C CA . GLU A 1 88 ? -9.624 10.471 11.254 1.00 98.12 88 GLU A CA 1
ATOM 687 C C . GLU A 1 88 ? -9.413 9.165 12.041 1.00 98.12 88 GLU A C 1
ATOM 689 O O . GLU A 1 88 ? -10.233 8.786 12.883 1.00 98.12 88 GLU A O 1
ATOM 694 N N . LEU A 1 89 ? -8.332 8.424 11.765 1.00 97.62 89 LEU A N 1
ATOM 695 C CA . LEU A 1 89 ? -8.054 7.173 12.463 1.00 97.62 89 LEU A CA 1
ATOM 696 C C . LEU A 1 89 ? -7.719 7.470 13.936 1.00 97.62 89 LEU A C 1
ATOM 698 O O . LEU A 1 89 ? -6.779 8.224 14.202 1.00 97.62 89 LEU A O 1
ATOM 702 N N . PRO A 1 90 ? -8.417 6.855 14.912 1.00 96.06 90 PRO A N 1
ATOM 703 C CA . PRO A 1 90 ? -8.110 7.082 16.316 1.00 96.06 90 PRO A CA 1
ATOM 704 C C . PRO A 1 90 ? -6.648 6.743 16.645 1.00 96.06 90 PRO A C 1
ATOM 706 O O . PRO A 1 90 ? -6.124 5.728 16.166 1.00 96.06 90 PRO A O 1
ATOM 709 N N . PRO A 1 91 ? -5.981 7.538 17.501 1.00 92.56 91 PRO A N 1
ATOM 710 C CA . PRO A 1 91 ? -4.641 7.201 17.957 1.00 92.56 91 PRO A CA 1
ATOM 711 C C . PRO A 1 91 ? -4.661 5.837 18.658 1.00 92.56 91 PRO A C 1
ATOM 713 O O . PRO A 1 91 ? -5.603 5.507 19.378 1.00 92.56 91 PRO A O 1
ATOM 716 N N . ASN A 1 92 ? -3.610 5.039 18.455 1.00 89.88 92 ASN A N 1
ATOM 717 C CA . ASN A 1 92 ? -3.481 3.678 18.996 1.00 89.88 92 ASN A CA 1
ATOM 718 C C . ASN A 1 92 ? -4.562 2.682 18.527 1.00 89.88 92 ASN A C 1
ATOM 720 O O . ASN A 1 92 ? -4.827 1.694 19.214 1.00 89.88 92 ASN A O 1
ATOM 724 N N . TYR A 1 93 ? -5.177 2.905 17.358 1.00 92.75 93 TYR A N 1
ATOM 725 C CA . TYR A 1 93 ? -6.124 1.951 16.780 1.00 92.75 93 TYR A CA 1
ATOM 726 C C . TYR A 1 93 ? -5.506 0.550 16.628 1.00 92.75 93 TYR A C 1
ATOM 728 O O . TYR A 1 93 ? -4.444 0.376 16.021 1.00 92.75 93 TYR A O 1
ATOM 736 N N . ASN A 1 94 ? -6.196 -0.465 17.149 1.00 90.25 94 ASN A N 1
ATOM 737 C CA . ASN A 1 94 ? -5.745 -1.849 17.078 1.00 90.25 94 ASN A CA 1
ATOM 738 C C . ASN A 1 94 ? -5.962 -2.432 15.671 1.00 90.25 94 ASN A C 1
ATOM 740 O O . ASN A 1 94 ? -7.096 -2.617 15.236 1.00 90.25 94 ASN A O 1
ATOM 744 N N . ARG A 1 95 ? -4.870 -2.796 14.986 1.00 90.19 95 ARG A N 1
ATOM 745 C CA . ARG A 1 95 ? -4.893 -3.405 13.642 1.00 90.19 95 ARG A CA 1
ATOM 746 C C . ARG A 1 95 ? -4.917 -4.945 13.649 1.00 90.19 95 ARG A C 1
ATOM 748 O O . ARG A 1 95 ? -4.558 -5.551 12.643 1.00 90.19 95 ARG A O 1
ATOM 755 N N . ALA A 1 96 ? -5.317 -5.591 14.751 1.00 86.62 96 ALA A N 1
ATOM 756 C CA . ALA A 1 96 ? -5.364 -7.058 14.861 1.00 86.62 96 ALA A CA 1
ATOM 757 C C . ALA A 1 96 ? -6.258 -7.726 13.794 1.00 86.62 96 ALA A C 1
ATOM 759 O O . ALA A 1 96 ? -5.911 -8.790 13.287 1.00 86.62 96 ALA A O 1
ATOM 760 N N . GLY A 1 97 ? -7.365 -7.085 13.406 1.00 93.56 97 GLY A N 1
ATOM 761 C CA . GLY A 1 97 ? -8.201 -7.485 12.270 1.00 93.56 97 GLY A CA 1
ATOM 762 C C . GLY A 1 97 ? -7.767 -6.772 10.992 1.00 93.56 97 GLY A C 1
ATOM 763 O O . GLY A 1 97 ? -8.416 -5.820 10.570 1.00 93.56 97 GLY A O 1
ATOM 764 N N . ILE A 1 98 ? -6.640 -7.180 10.396 1.00 97.25 98 ILE A N 1
ATOM 765 C CA . ILE A 1 98 ? -6.061 -6.435 9.264 1.00 97.25 98 ILE A CA 1
ATOM 766 C C . ILE A 1 98 ? -6.967 -6.424 8.022 1.00 97.25 98 ILE A C 1
ATOM 768 O O . ILE A 1 98 ? -6.981 -5.443 7.283 1.00 97.25 98 ILE A O 1
ATOM 772 N N . GLU A 1 99 ? -7.750 -7.482 7.807 1.00 97.88 99 GLU A N 1
ATOM 773 C CA . GLU A 1 99 ? -8.735 -7.544 6.725 1.00 97.88 99 GLU A CA 1
ATOM 774 C C . GLU A 1 99 ? -9.858 -6.524 6.923 1.00 97.88 99 GLU A C 1
ATOM 776 O O . GLU A 1 99 ? -10.094 -5.696 6.039 1.00 97.88 99 GLU A O 1
ATOM 781 N N . ASP A 1 100 ? -10.462 -6.503 8.113 1.00 97.50 100 ASP A N 1
ATOM 782 C CA . ASP A 1 100 ? -11.482 -5.520 8.482 1.00 97.50 100 ASP A CA 1
ATOM 783 C C . A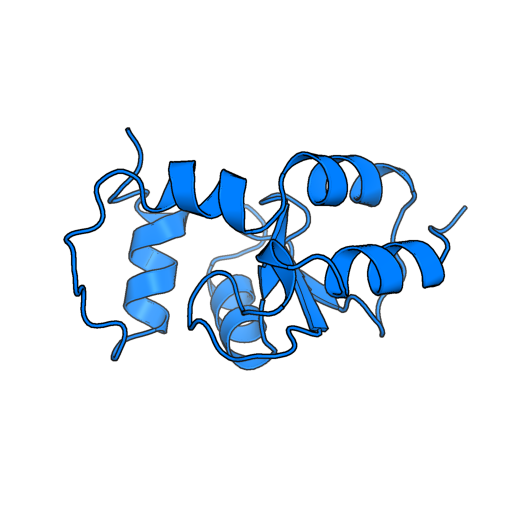SP A 1 100 ? -10.938 -4.092 8.410 1.00 97.50 100 ASP A C 1
ATOM 785 O O . ASP A 1 100 ? -11.614 -3.189 7.919 1.00 97.50 100 ASP A O 1
ATOM 789 N N . PHE A 1 101 ? -9.693 -3.886 8.847 1.00 98.44 101 PHE A N 1
ATOM 790 C CA . PHE A 1 101 ? -9.023 -2.594 8.762 1.00 98.44 101 PHE A CA 1
ATOM 791 C C . PHE A 1 101 ? -8.881 -2.119 7.309 1.00 98.44 101 PHE A C 1
ATOM 793 O O . PHE A 1 101 ? -9.241 -0.985 6.997 1.00 98.44 101 PHE A O 1
ATOM 800 N N . ILE A 1 102 ? -8.395 -2.976 6.406 1.00 98.62 102 ILE A N 1
ATOM 801 C CA . ILE A 1 102 ? -8.217 -2.647 4.982 1.00 98.62 102 ILE A CA 1
ATOM 802 C C . ILE A 1 102 ? -9.575 -2.395 4.305 1.00 98.62 102 ILE A C 1
ATOM 804 O O . ILE A 1 102 ? -9.703 -1.460 3.507 1.00 98.62 102 ILE A O 1
ATOM 808 N N . CYS A 1 103 ? -10.605 -3.176 4.648 1.00 98.31 103 CYS A N 1
ATOM 809 C CA . CYS A 1 103 ? -11.971 -2.956 4.170 1.00 98.31 103 CYS A CA 1
ATOM 810 C C . CYS A 1 103 ? -12.517 -1.598 4.641 1.00 98.31 103 CYS A C 1
ATOM 812 O O . CYS A 1 103 ? -12.931 -0.778 3.816 1.00 98.31 103 CYS A O 1
ATOM 814 N N . ALA A 1 104 ? -12.436 -1.315 5.942 1.00 98.25 104 ALA A N 1
ATOM 815 C CA . ALA A 1 104 ? -12.854 -0.042 6.520 1.00 98.25 104 ALA A CA 1
ATOM 816 C C . ALA A 1 104 ? -12.120 1.150 5.884 1.00 98.25 104 ALA A C 1
ATOM 818 O O . ALA A 1 104 ? -12.735 2.163 5.544 1.00 98.25 104 ALA A O 1
ATOM 819 N N . LYS A 1 105 ? -10.810 1.009 5.665 1.00 98.56 105 LYS A N 1
ATOM 820 C CA . LYS A 1 105 ? -9.963 2.056 5.095 1.00 98.56 105 LYS A CA 1
ATOM 821 C C . LYS A 1 105 ? -10.349 2.385 3.655 1.00 98.56 105 LYS A C 1
ATOM 823 O O . LYS A 1 105 ? -10.622 3.539 3.361 1.00 98.56 105 LYS A O 1
ATOM 828 N N . TYR A 1 106 ? -10.408 1.397 2.761 1.00 98.56 106 TYR A N 1
ATOM 829 C CA . TYR A 1 106 ? -10.494 1.668 1.316 1.00 98.56 106 TYR A CA 1
ATOM 830 C C . TYR A 1 106 ? -11.875 1.454 0.698 1.00 98.56 106 TYR A C 1
ATOM 832 O O . TYR A 1 106 ? -12.215 2.128 -0.276 1.00 98.56 106 TYR A O 1
ATOM 840 N N . LYS A 1 107 ? -12.670 0.520 1.233 1.00 97.81 107 LYS A N 1
ATOM 841 C CA . LYS A 1 107 ? -14.024 0.245 0.732 1.00 97.81 107 LYS A CA 1
ATOM 842 C C . LYS A 1 107 ? -15.041 1.168 1.387 1.00 97.81 107 LYS A C 1
ATOM 844 O O . LYS A 1 107 ? -15.848 1.774 0.690 1.00 97.81 107 LYS A O 1
ATOM 849 N N . GLU A 1 108 ? -14.983 1.284 2.708 1.00 98.12 108 GLU A N 1
ATOM 850 C CA . GLU A 1 108 ? -15.919 2.114 3.476 1.00 98.12 108 GLU A CA 1
ATOM 851 C C . GLU A 1 108 ? -15.457 3.567 3.590 1.00 98.12 108 GLU A C 1
ATOM 853 O O . GLU A 1 108 ? -16.276 4.441 3.851 1.00 98.12 108 GLU A O 1
ATOM 858 N N . LYS A 1 109 ? -14.162 3.827 3.356 1.00 98.19 109 LYS A N 1
ATOM 859 C CA . LYS A 1 109 ? -13.547 5.158 3.461 1.00 98.19 109 LYS A CA 1
ATOM 860 C C . LYS A 1 109 ? -13.741 5.779 4.844 1.00 98.19 109 LYS A C 1
ATOM 862 O O . LYS A 1 109 ? -13.989 6.969 4.969 1.00 98.19 109 LYS A O 1
ATOM 867 N N . ARG A 1 110 ? -13.648 4.956 5.888 1.00 98.25 110 ARG A N 1
ATOM 868 C CA . ARG A 1 110 ? -14.105 5.298 7.241 1.00 98.25 110 ARG A CA 1
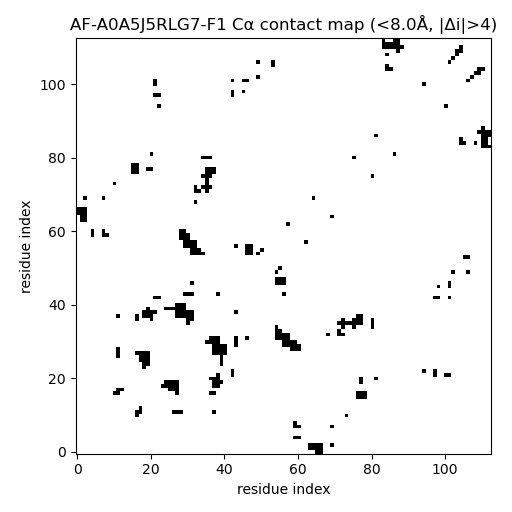ATOM 869 C C . ARG A 1 110 ? -13.395 6.500 7.874 1.00 98.25 110 ARG A C 1
ATOM 871 O O . ARG A 1 110 ? -13.973 7.116 8.756 1.00 98.25 110 ARG A O 1
ATOM 878 N N . TRP A 1 111 ? -12.159 6.785 7.466 1.00 98.31 111 TRP A N 1
ATOM 879 C CA . TRP A 1 111 ? -11.298 7.781 8.115 1.00 98.31 111 TRP A CA 1
ATOM 880 C C . TRP A 1 111 ? -10.744 8.837 7.154 1.00 98.31 111 TRP A C 1
ATOM 882 O O . TRP A 1 111 ? -9.688 9.407 7.430 1.00 98.31 111 TRP A O 1
ATOM 892 N N . ILE A 1 112 ? -11.398 9.054 6.010 1.00 97.94 112 ILE A N 1
ATOM 893 C CA . ILE A 1 112 ? -11.065 10.197 5.146 1.00 97.94 112 ILE A CA 1
ATOM 894 C C . ILE A 1 112 ? -11.611 11.503 5.761 1.00 97.94 112 ILE A C 1
ATOM 896 O O . ILE A 1 112 ? -12.591 11.416 6.498 1.00 97.94 112 ILE A O 1
ATOM 900 N N . PRO A 1 113 ? -11.022 12.679 5.461 1.00 92.50 113 PRO A N 1
ATOM 901 C CA . PRO A 1 113 ? -11.578 13.980 5.849 1.00 92.50 113 PRO A CA 1
ATOM 902 C C . PRO A 1 113 ? -12.914 14.316 5.172 1.00 92.50 113 PRO A C 1
ATOM 904 O O . PRO A 1 113 ? -13.187 13.761 4.077 1.00 92.50 113 PRO A O 1
#

Foldseek 3Di:
DFDDLVLLVVLCPPPLNQAALQPRHGRFFKDFLVLLEGHHPVVLVLQVVVPPVQTDMDGSHPDTHDPVSRVSNVVCYSVNSCCFQCVQPDPPDDCPVSSVRSCCRGVVSVHGD

Nearest PDB structures (foldseek):
  2iqj-assembly1_A  TM=9.815E-01  e=3.629E-14  Homo sapiens
  2crr-assembly1_A  TM=9.529E-01  e=2.753E-13  Homo sapiens
  2b0o-assembly3_F  TM=8.993E-01  e=1.649E-10  Homo sapiens
  1dcq-assembly1_A  TM=9.085E-01  e=6.641E-10  Mus musculus
  2owa-assembly2_B  TM=7.890E-01  e=9.711E-10  Cryptosporidium parvum Iowa II

pLDDT: mean 95.99, std 4.26, range [69.38, 98.81]

Radius of gyration: 13.29 Å; Cα contacts (8 Å, |Δi|>4): 187; chains: 1; bounding box: 31×25×42 Å

Organism: Gossypium barbadense (NCBI:txid3634)